Protein AF-A0A7V7WGJ4-F1 (afdb_monomer_lite)

Radius of gyration: 28.43 Å; chains: 1; bounding box: 95×37×41 Å

Secondary structure (DSSP, 8-state):
-----S-STTHHHHHHHGGG------------EEEEEEGGGTEEEEEEE-GGGTTTSTT---EEEEEEE-SSS-----TTT--EEEE-TTS-EEEE-S-HHHH-HHHHTT--

Sequence (112 aa):
MKTFARQLPQALCLILLTACFGAKESKNPNNSGSRVELHAQGITIDAKYNADLDNLIPGYKIVTVGLTNNGVDILKLNPLRDRWEVVDAAGRKVKAYNSLRIKDPHTFSRLP

pLDDT: mean 79.54, std 17.0, range [40.62, 94.88]

Foldseek 3Di:
DDDDDDDPPPVVVVVVVPPPPDPPPPPPPPQQWDWDQPPVQQKIKIKGFDPVCCVQQDPDGDIDIDIDRPDPDDDDDDQVPDWDWDQDPVRDTDTDHPDCCVVPVPSVVPRD

Structure (mmCIF, N/CA/C/O backbone):
data_AF-A0A7V7WGJ4-F1
#
_entry.id   AF-A0A7V7WGJ4-F1
#
loop_
_atom_site.group_PDB
_atom_site.id
_atom_site.type_symbol
_atom_site.label_atom_id
_atom_site.label_alt_id
_atom_site.label_comp_id
_atom_site.label_asym_id
_atom_site.label_entity_id
_atom_site.label_seq_id
_atom_site.pdbx_PDB_ins_code
_atom_site.Cartn_x
_atom_site.Cartn_y
_atom_site.Cartn_z
_atom_site.occupancy
_atom_site.B_iso_or_equiv
_atom_site.auth_seq_id
_atom_site.auth_comp_id
_atom_site.auth_asym_id
_atom_site.auth_atom_id
_atom_site.pdbx_PDB_model_num
ATOM 1 N N . MET A 1 1 ? -84.039 -17.999 10.031 1.00 41.62 1 MET A N 1
ATOM 2 C CA . MET A 1 1 ? -82.837 -18.100 10.887 1.00 41.62 1 MET A CA 1
ATOM 3 C C . MET A 1 1 ? -81.862 -19.058 10.215 1.00 41.62 1 MET A C 1
ATOM 5 O O . MET A 1 1 ? -82.164 -20.239 10.136 1.00 41.62 1 MET A O 1
ATOM 9 N N . LYS A 1 2 ? -80.772 -18.552 9.624 1.00 40.62 2 LYS A N 1
ATOM 10 C CA . LYS A 1 2 ? -79.720 -19.364 8.985 1.00 40.62 2 LYS A CA 1
ATOM 11 C C . LYS A 1 2 ? -78.393 -19.043 9.672 1.00 40.62 2 LYS A C 1
ATOM 13 O O . LYS A 1 2 ? -78.050 -17.878 9.840 1.00 40.62 2 LYS A O 1
ATOM 18 N N . THR A 1 3 ? -77.724 -20.091 10.131 1.00 48.44 3 THR A N 1
ATOM 19 C CA . THR A 1 3 ? -76.517 -20.101 10.958 1.00 48.44 3 THR A CA 1
ATOM 20 C C . THR A 1 3 ? -75.287 -19.683 10.152 1.00 48.44 3 THR A C 1
ATOM 22 O O . THR A 1 3 ? -74.889 -20.350 9.203 1.00 48.44 3 THR A O 1
ATOM 25 N N . PHE A 1 4 ? -74.686 -18.565 10.556 1.00 55.12 4 PHE A N 1
ATOM 26 C CA . PHE A 1 4 ? -73.519 -17.934 9.941 1.00 55.12 4 PHE A CA 1
ATOM 27 C C . PHE A 1 4 ? -72.298 -18.152 10.842 1.00 55.12 4 PHE A C 1
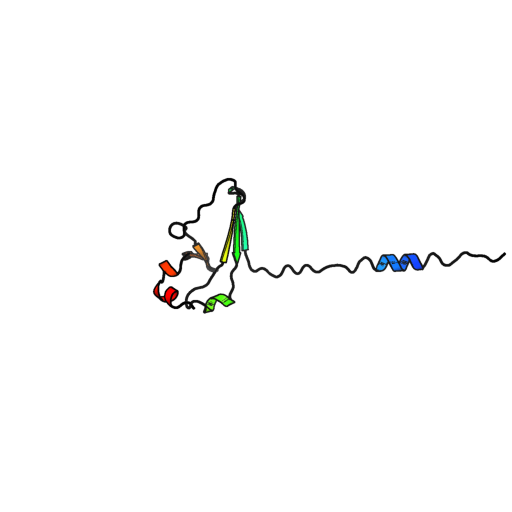ATOM 29 O O . PHE A 1 4 ? -71.842 -17.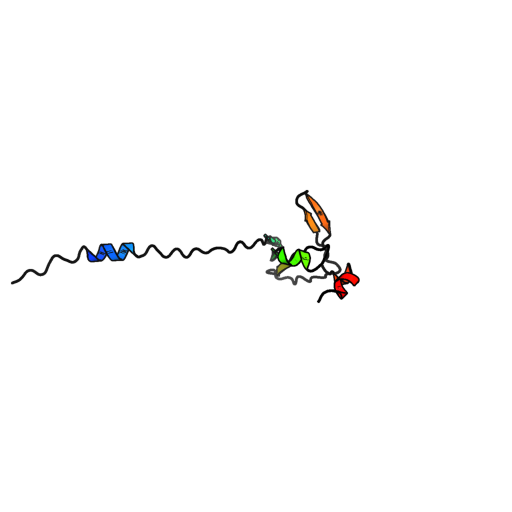242 11.522 1.00 55.12 4 PHE A O 1
ATOM 36 N N . ALA A 1 5 ? -71.811 -19.385 10.956 1.00 57.41 5 ALA A N 1
ATOM 37 C CA . ALA A 1 5 ? -70.623 -19.653 11.765 1.00 57.41 5 ALA A CA 1
ATOM 38 C C . ALA A 1 5 ? -70.010 -20.996 11.385 1.00 57.41 5 ALA A C 1
ATOM 40 O O . ALA A 1 5 ? -70.510 -22.013 11.856 1.00 57.41 5 ALA A O 1
ATOM 41 N N . ARG A 1 6 ? -68.955 -20.999 10.549 1.00 56.19 6 ARG A N 1
ATOM 42 C CA . ARG A 1 6 ? -67.883 -22.029 10.531 1.00 56.19 6 ARG A CA 1
ATOM 43 C C . ARG A 1 6 ? -66.907 -21.918 9.348 1.00 56.19 6 ARG A C 1
ATOM 45 O O . ARG A 1 6 ? -66.666 -22.912 8.685 1.00 56.19 6 ARG A O 1
ATOM 52 N N . GLN A 1 7 ? -66.299 -20.766 9.056 1.00 55.28 7 GLN A N 1
ATOM 53 C CA . GLN A 1 7 ? -65.196 -20.751 8.063 1.00 55.28 7 GLN A CA 1
ATOM 54 C C . GLN A 1 7 ? -64.000 -19.849 8.400 1.00 55.28 7 GLN A C 1
ATOM 56 O O . GLN A 1 7 ? -63.114 -19.678 7.573 1.00 55.28 7 GLN A O 1
ATOM 61 N N . LEU A 1 8 ? -63.894 -19.327 9.626 1.00 54.09 8 LEU A N 1
ATOM 62 C CA . LEU A 1 8 ? -62.772 -18.450 9.986 1.00 54.09 8 LEU A CA 1
ATOM 63 C C . LEU A 1 8 ? -61.421 -19.106 10.369 1.00 54.09 8 LEU A C 1
ATOM 65 O O . LEU A 1 8 ? -60.426 -18.390 10.283 1.00 54.09 8 LEU A O 1
ATOM 69 N N . PRO A 1 9 ? -61.278 -20.393 10.767 1.00 55.47 9 PRO A N 1
ATOM 70 C CA . PRO A 1 9 ? -60.007 -20.831 11.356 1.00 55.47 9 PRO A CA 1
ATOM 71 C C . PRO A 1 9 ? -58.940 -21.259 10.333 1.00 55.47 9 PRO A C 1
ATOM 73 O O . PRO A 1 9 ? -57.783 -21.417 10.707 1.00 55.47 9 PRO A O 1
ATOM 76 N N . GLN A 1 10 ? -59.283 -21.444 9.051 1.00 55.59 10 GLN A N 1
ATOM 77 C CA . GLN A 1 10 ? -58.336 -21.965 8.049 1.00 55.59 10 GLN A CA 1
ATOM 78 C C . GLN A 1 10 ? -57.540 -20.874 7.317 1.00 55.59 10 GLN A C 1
ATOM 80 O O . GLN A 1 10 ? -56.394 -21.107 6.939 1.00 55.59 10 GLN A O 1
ATOM 85 N N . ALA A 1 11 ? -58.092 -19.667 7.172 1.00 54.91 11 ALA A N 1
ATOM 86 C CA . ALA A 1 11 ? -57.408 -18.572 6.479 1.00 54.91 11 ALA A CA 1
ATOM 87 C C . ALA A 1 11 ? -56.238 -17.984 7.294 1.00 54.91 11 ALA A C 1
ATOM 89 O O . ALA A 1 11 ? -55.255 -17.522 6.719 1.00 54.91 11 ALA A O 1
ATOM 90 N N . LEU A 1 12 ? -56.302 -18.049 8.630 1.00 54.72 12 LEU A N 1
ATOM 91 C CA . LEU A 1 12 ? -55.274 -17.478 9.508 1.00 54.72 12 LEU A CA 1
ATOM 92 C C . LEU A 1 12 ? -53.956 -18.280 9.493 1.00 54.72 12 LEU A C 1
ATOM 94 O O . LEU A 1 12 ? -52.885 -17.706 9.665 1.00 54.72 12 LEU A O 1
ATOM 98 N N . CYS A 1 13 ? -54.016 -19.595 9.244 1.00 55.53 13 CYS A N 1
ATOM 99 C CA . CYS A 1 13 ? -52.823 -20.451 9.202 1.00 55.53 13 CYS A CA 1
ATOM 100 C C . CYS A 1 13 ? -51.963 -20.230 7.947 1.00 55.53 13 CYS A C 1
ATOM 102 O O . CYS A 1 13 ? -50.749 -20.406 8.000 1.00 55.53 13 CYS A O 1
ATOM 104 N N . LEU A 1 14 ? -52.564 -19.816 6.826 1.00 55.44 14 LEU A N 1
ATOM 105 C CA . LEU A 1 14 ? -51.844 -19.602 5.564 1.00 55.44 14 LEU A CA 1
ATOM 106 C C . LEU A 1 14 ? -51.018 -18.307 5.556 1.00 55.44 14 LEU A C 1
ATOM 108 O O . LEU A 1 14 ? -49.973 -18.261 4.915 1.00 55.44 14 LEU A O 1
ATOM 112 N N . ILE A 1 15 ? -51.431 -17.284 6.310 1.00 58.28 15 ILE A N 1
ATOM 113 C CA . ILE A 1 15 ? -50.739 -15.983 6.355 1.00 58.28 15 ILE A CA 1
ATOM 114 C C . ILE A 1 15 ? -49.455 -16.053 7.205 1.00 58.28 15 ILE A C 1
ATOM 116 O O . ILE A 1 15 ? -48.488 -15.340 6.938 1.00 58.28 15 ILE A O 1
ATOM 120 N N . LEU A 1 16 ? -49.399 -16.956 8.191 1.00 56.09 16 LEU A N 1
ATOM 121 C CA . LEU A 1 16 ? -48.231 -17.129 9.067 1.00 56.09 16 LEU A CA 1
ATOM 122 C C . LEU A 1 16 ? -47.061 -17.878 8.402 1.00 56.09 16 LEU A C 1
ATOM 124 O O . LEU A 1 16 ? -45.927 -17.741 8.851 1.00 56.09 16 LEU A O 1
ATOM 128 N N . LEU A 1 17 ? -47.297 -18.627 7.318 1.00 56.31 17 LEU A N 1
ATOM 129 C CA . LEU A 1 17 ? -46.246 -19.390 6.627 1.00 56.31 17 LEU A CA 1
ATOM 130 C C . LEU A 1 17 ? -45.458 -18.565 5.595 1.00 56.31 17 LEU A C 1
ATOM 132 O O . LEU A 1 17 ? -44.338 -18.928 5.244 1.00 56.31 17 LEU A O 1
ATOM 136 N N . THR A 1 18 ? -45.992 -17.434 5.133 1.00 57.50 18 THR A N 1
ATOM 137 C CA . THR A 1 18 ? -45.337 -16.587 4.120 1.00 57.50 18 THR A CA 1
ATOM 138 C C . THR A 1 18 ? -44.340 -15.569 4.685 1.00 57.50 18 THR A C 1
ATOM 140 O O . THR A 1 18 ? -43.647 -14.914 3.913 1.00 57.50 18 THR A O 1
ATOM 143 N N . ALA A 1 19 ? -44.213 -15.440 6.009 1.00 55.78 19 ALA A N 1
ATOM 144 C CA . ALA A 1 19 ? -43.353 -14.426 6.634 1.00 55.78 19 ALA A CA 1
ATOM 145 C C . ALA A 1 19 ? -41.858 -14.809 6.732 1.00 55.78 19 ALA A C 1
ATOM 147 O O . ALA A 1 19 ? -41.042 -13.966 7.096 1.00 55.78 19 ALA A O 1
ATOM 148 N N . CYS A 1 20 ? -41.471 -16.047 6.402 1.00 56.97 20 CYS A N 1
ATOM 149 C CA . CYS A 1 20 ? -40.111 -16.544 6.668 1.00 56.97 20 CYS A CA 1
ATOM 150 C C . CYS A 1 20 ? -39.168 -16.593 5.451 1.00 56.97 20 CYS A C 1
ATOM 152 O O . CYS A 1 20 ? -37.993 -16.912 5.615 1.00 56.97 20 CYS A O 1
ATOM 154 N N . PHE A 1 21 ? -39.618 -16.252 4.240 1.00 57.00 21 PHE A N 1
ATOM 155 C CA . PHE A 1 21 ? -38.775 -16.305 3.033 1.00 57.00 21 PHE A CA 1
ATOM 156 C C . PHE A 1 21 ? -38.326 -14.910 2.592 1.00 57.00 21 PHE A C 1
ATOM 158 O O . PHE A 1 21 ? -38.671 -14.414 1.526 1.00 57.00 21 PHE A O 1
ATOM 165 N N . GLY A 1 22 ? -37.542 -14.271 3.455 1.00 58.47 22 GLY A N 1
ATOM 166 C CA . GLY A 1 22 ? -36.893 -12.988 3.193 1.00 58.47 22 GLY A CA 1
ATOM 167 C C . GLY A 1 22 ? -35.458 -12.955 3.709 1.00 58.47 22 GLY A C 1
ATOM 168 O O . GLY A 1 22 ? -34.989 -11.909 4.144 1.00 58.47 22 GLY A O 1
ATOM 169 N N . ALA A 1 23 ? -34.759 -14.095 3.709 1.00 59.28 23 ALA A N 1
ATOM 170 C CA . ALA A 1 23 ? -33.327 -14.124 3.970 1.00 59.28 23 ALA A CA 1
ATOM 171 C C . ALA A 1 23 ? -32.609 -13.511 2.762 1.00 59.28 23 ALA A C 1
ATOM 173 O O . ALA A 1 23 ? -32.271 -14.189 1.793 1.00 59.28 23 ALA A O 1
ATOM 174 N N . LYS A 1 24 ? -32.424 -12.191 2.796 1.00 55.88 24 LYS A N 1
ATOM 175 C CA . LYS A 1 24 ? -31.516 -11.499 1.889 1.00 55.88 24 LYS A CA 1
ATOM 176 C C . LYS A 1 24 ? -30.121 -12.032 2.198 1.00 55.88 24 LYS A C 1
ATOM 178 O O . LYS A 1 24 ? -29.538 -11.689 3.223 1.00 55.88 24 LYS A O 1
ATOM 183 N N . GLU A 1 25 ? -29.620 -12.915 1.343 1.00 51.50 25 GLU A N 1
ATOM 184 C CA . GLU A 1 25 ? -28.242 -13.372 1.397 1.00 51.50 25 GLU A CA 1
ATOM 185 C C . GLU A 1 25 ? -27.355 -12.148 1.156 1.00 51.50 25 GLU A C 1
ATOM 187 O O . GLU A 1 25 ? -27.140 -11.703 0.027 1.00 51.50 25 GLU A O 1
ATOM 192 N N . SER A 1 26 ? -26.891 -11.540 2.249 1.00 50.44 26 SER A N 1
ATOM 193 C CA . SER A 1 26 ? -25.777 -10.609 2.215 1.00 50.44 26 SER A CA 1
ATOM 194 C C . SER A 1 26 ? -24.553 -11.445 1.877 1.00 50.44 26 SER A C 1
ATOM 196 O O . SER A 1 26 ? -23.805 -11.873 2.755 1.00 50.44 26 SER A O 1
ATOM 198 N N . LYS A 1 27 ? -24.374 -11.735 0.583 1.00 44.88 27 LYS A N 1
ATOM 199 C CA . LYS A 1 27 ? -23.057 -12.037 0.042 1.00 44.88 27 LYS A CA 1
ATOM 200 C C . LYS A 1 27 ? -22.204 -10.843 0.428 1.00 44.88 27 LYS A C 1
ATOM 202 O O . LYS A 1 27 ? -22.261 -9.816 -0.236 1.00 44.88 27 LYS A O 1
ATOM 207 N N . ASN A 1 28 ? -21.461 -10.971 1.523 1.00 47.66 28 ASN A N 1
ATOM 208 C CA . ASN A 1 28 ? -20.268 -10.183 1.735 1.00 47.66 28 ASN A CA 1
ATOM 209 C C . ASN A 1 28 ? -19.393 -10.543 0.529 1.00 47.66 28 ASN A C 1
ATOM 211 O O . ASN A 1 28 ? -18.925 -11.687 0.467 1.00 47.66 28 ASN A O 1
ATOM 215 N N . PRO A 1 29 ? -19.305 -9.686 -0.510 1.00 50.06 29 PRO A N 1
ATOM 216 C CA . PRO A 1 29 ? -18.437 -9.993 -1.627 1.00 50.06 29 PRO A CA 1
ATOM 217 C C . PRO A 1 29 ? -17.077 -10.177 -0.988 1.00 50.06 29 PRO A C 1
ATOM 219 O O . PRO A 1 29 ? -16.671 -9.329 -0.199 1.00 50.06 29 PRO A O 1
ATOM 222 N N . ASN A 1 30 ? -16.467 -11.330 -1.234 1.00 47.44 30 ASN A N 1
ATOM 223 C CA . ASN A 1 30 ? -15.193 -11.747 -0.678 1.00 47.44 30 ASN A CA 1
ATOM 224 C C . ASN A 1 30 ? -14.166 -10.633 -0.950 1.00 47.44 30 ASN A C 1
ATOM 226 O O . ASN A 1 30 ? -13.504 -10.604 -1.984 1.00 47.44 30 ASN A O 1
ATOM 230 N N . ASN A 1 31 ? -14.119 -9.632 -0.075 1.00 49.25 31 ASN A N 1
ATOM 231 C CA . ASN A 1 31 ? -13.205 -8.521 -0.162 1.00 49.25 31 ASN A CA 1
ATOM 232 C C . ASN A 1 31 ? -11.937 -9.142 0.385 1.00 49.25 31 ASN A C 1
ATOM 234 O O . ASN A 1 31 ? -11.770 -9.267 1.593 1.00 49.25 31 ASN A O 1
ATOM 238 N N . SER A 1 32 ? -11.081 -9.599 -0.523 1.00 57.97 32 SER A N 1
ATOM 239 C CA . SER A 1 32 ? -9.727 -10.090 -0.265 1.00 57.97 32 SER A CA 1
ATOM 240 C C . SER A 1 32 ? -8.811 -8.963 0.236 1.00 57.97 32 SER A C 1
ATOM 242 O O . SER A 1 32 ? -7.685 -8.793 -0.231 1.00 57.97 32 SER A O 1
ATOM 244 N N . GLY A 1 33 ? -9.343 -8.118 1.114 1.00 64.88 33 GLY A N 1
ATOM 245 C CA . GLY A 1 33 ? -8.646 -7.064 1.806 1.00 64.88 33 GLY A CA 1
ATOM 246 C C . GLY A 1 33 ? -8.511 -7.434 3.275 1.00 64.88 33 GLY A C 1
ATOM 247 O O . GLY A 1 33 ? -9.433 -7.974 3.882 1.00 64.88 33 GLY A O 1
ATOM 248 N N . SER A 1 34 ? -7.347 -7.143 3.835 1.00 83.38 34 SER A N 1
ATOM 249 C CA . SER A 1 34 ? -7.061 -7.304 5.252 1.00 83.38 34 SER A CA 1
ATOM 250 C C . SER A 1 34 ? -7.257 -5.961 5.940 1.00 83.38 34 SER A C 1
ATOM 252 O O . SER A 1 34 ? -6.631 -4.975 5.553 1.00 83.38 34 SER A O 1
ATOM 254 N N . ARG A 1 35 ? -8.105 -5.929 6.968 1.00 88.19 35 ARG A N 1
ATOM 255 C CA . ARG A 1 35 ? -8.332 -4.754 7.814 1.00 88.19 35 ARG A CA 1
ATOM 256 C C . ARG A 1 35 ? -7.679 -4.962 9.172 1.00 88.19 35 ARG A C 1
ATOM 258 O O . ARG A 1 35 ? -7.872 -6.005 9.792 1.00 88.19 35 ARG A O 1
ATOM 265 N N . VAL A 1 36 ? -6.930 -3.969 9.633 1.00 90.38 36 VAL A N 1
ATOM 266 C CA . VAL A 1 36 ? -6.316 -3.944 10.963 1.00 90.38 36 VAL A CA 1
ATOM 267 C C . VAL A 1 36 ? -6.658 -2.627 11.640 1.00 90.38 36 VAL A C 1
ATOM 269 O O . VAL A 1 36 ? -6.424 -1.553 11.088 1.00 90.38 36 VAL A O 1
ATOM 272 N N . GLU A 1 37 ? -7.187 -2.714 12.856 1.00 89.88 37 GLU A N 1
ATOM 273 C CA . GLU A 1 37 ? -7.532 -1.556 13.675 1.00 89.88 37 GLU A CA 1
ATOM 274 C C . GLU A 1 37 ? -6.505 -1.386 14.796 1.00 89.88 37 GLU A C 1
ATOM 276 O O . GLU A 1 37 ? -6.345 -2.229 15.677 1.00 89.88 37 GLU A O 1
ATOM 281 N N . LEU A 1 38 ? -5.777 -0.275 14.751 1.00 88.25 38 LEU A N 1
ATOM 282 C CA . LEU A 1 38 ? -4.818 0.144 15.763 1.00 88.25 38 LEU A CA 1
ATOM 283 C C . LEU A 1 38 ? -5.537 1.058 16.757 1.00 88.25 38 LEU A C 1
ATOM 285 O O . LEU A 1 38 ? -5.399 2.283 16.720 1.00 88.25 38 LEU A O 1
ATOM 289 N N . HIS A 1 39 ? -6.351 0.452 17.628 1.00 86.75 39 HIS A N 1
ATOM 290 C CA . HIS A 1 39 ? -7.241 1.176 18.545 1.00 86.75 39 HIS A CA 1
ATOM 291 C C . HIS A 1 39 ? -6.511 2.205 19.417 1.00 86.75 39 HIS A C 1
ATOM 293 O O . HIS A 1 39 ? -7.019 3.304 19.610 1.00 86.75 39 HIS A O 1
ATOM 299 N N . ALA A 1 40 ? -5.303 1.885 19.892 1.00 86.69 40 ALA A N 1
ATOM 300 C CA . ALA A 1 40 ? -4.521 2.786 20.740 1.00 86.69 40 ALA A CA 1
ATOM 301 C C . ALA A 1 40 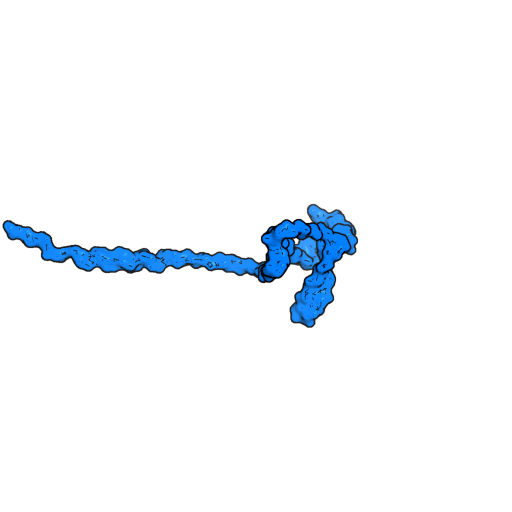? -4.090 4.078 20.022 1.00 86.69 40 ALA A C 1
ATOM 303 O O . ALA A 1 40 ? -3.837 5.085 20.675 1.00 86.69 40 ALA A O 1
ATOM 304 N N . GLN A 1 41 ? -4.008 4.057 18.691 1.00 86.62 41 GLN A N 1
ATOM 305 C CA . GLN A 1 41 ? -3.631 5.203 17.863 1.00 86.62 41 GLN A CA 1
ATOM 306 C C . GLN A 1 41 ? -4.830 5.808 17.119 1.00 86.62 41 GLN A C 1
ATOM 308 O O . GLN A 1 41 ? -4.674 6.816 16.438 1.00 86.62 41 GLN A O 1
ATOM 313 N N . GLY A 1 42 ? -6.015 5.194 17.205 1.00 91.56 42 GLY A N 1
ATOM 314 C CA . GLY A 1 42 ? -7.185 5.600 16.427 1.00 91.56 42 GLY A CA 1
ATOM 315 C C . GLY A 1 42 ? -7.008 5.416 14.916 1.00 91.56 42 GLY A C 1
ATOM 316 O O . GLY A 1 42 ? -7.681 6.087 14.143 1.00 91.56 42 GLY A O 1
ATOM 317 N N . ILE A 1 43 ? -6.110 4.532 14.470 1.00 92.12 43 ILE A N 1
ATOM 318 C CA . ILE A 1 43 ? -5.813 4.333 13.044 1.00 92.12 43 ILE A CA 1
ATOM 319 C C . ILE A 1 43 ? -6.424 3.018 12.575 1.00 92.12 43 ILE A C 1
ATOM 321 O O . ILE A 1 43 ? -6.286 1.989 13.228 1.00 92.12 43 ILE A O 1
ATOM 325 N N . THR A 1 44 ? -7.069 3.026 11.415 1.00 93.31 44 THR A N 1
ATOM 326 C CA . THR A 1 44 ? -7.466 1.808 10.705 1.00 93.31 44 THR A CA 1
ATOM 327 C C . THR A 1 44 ? -6.703 1.686 9.399 1.00 93.31 44 THR A C 1
ATOM 329 O O . THR A 1 44 ? -6.596 2.657 8.650 1.00 93.31 44 THR A O 1
ATOM 332 N N . ILE A 1 45 ? -6.177 0.494 9.137 1.00 92.50 45 ILE A N 1
ATOM 333 C CA . ILE A 1 45 ? -5.427 0.153 7.934 1.00 92.50 45 ILE A CA 1
ATOM 334 C C . ILE A 1 45 ? -6.217 -0.902 7.166 1.00 92.50 45 ILE A C 1
ATOM 336 O O . ILE A 1 45 ? -6.415 -2.007 7.663 1.00 92.50 45 ILE A O 1
ATOM 340 N N . ASP A 1 46 ? -6.633 -0.570 5.950 1.00 93.44 46 ASP A N 1
ATOM 341 C CA . ASP A 1 46 ? -7.304 -1.477 5.023 1.00 93.44 46 ASP A CA 1
ATOM 342 C C . ASP A 1 46 ? -6.365 -1.753 3.844 1.00 93.44 46 ASP A C 1
ATOM 344 O O . ASP A 1 46 ? -6.123 -0.879 3.017 1.00 93.44 46 ASP A O 1
ATOM 348 N N . ALA A 1 47 ? -5.813 -2.958 3.743 1.00 91.38 47 ALA A N 1
ATOM 349 C CA . ALA A 1 47 ? -4.939 -3.346 2.640 1.00 91.38 47 ALA A CA 1
ATOM 350 C C . ALA A 1 47 ? -5.684 -4.261 1.671 1.00 91.38 47 ALA A C 1
ATOM 352 O O . ALA A 1 47 ? -6.232 -5.277 2.082 1.00 91.38 47 ALA A O 1
ATOM 353 N N . LYS A 1 48 ? -5.671 -3.943 0.377 1.00 91.81 48 LYS A N 1
ATOM 354 C CA . LYS A 1 48 ? -6.261 -4.762 -0.683 1.00 91.81 48 LYS A CA 1
ATOM 355 C C . LYS A 1 48 ? -5.234 -5.042 -1.767 1.00 91.81 48 LYS A C 1
ATOM 357 O O . LYS A 1 48 ? -4.592 -4.134 -2.291 1.00 91.81 48 LYS A O 1
ATOM 362 N N . TYR A 1 49 ? -5.121 -6.312 -2.124 1.00 90.31 49 TYR A N 1
ATOM 363 C CA . TYR A 1 49 ? -4.351 -6.755 -3.275 1.00 90.31 49 TYR A CA 1
ATOM 364 C C . TYR A 1 49 ? -5.293 -7.020 -4.452 1.00 90.31 49 TYR A C 1
ATOM 366 O O . TYR A 1 49 ? -6.359 -7.613 -4.271 1.00 90.31 49 TYR A O 1
ATOM 374 N N . ASN A 1 50 ? -4.904 -6.566 -5.645 1.00 89.25 50 ASN A N 1
ATOM 375 C CA . ASN A 1 50 ? -5.618 -6.847 -6.884 1.00 89.25 50 ASN A CA 1
ATOM 376 C C . ASN A 1 50 ? -4.661 -7.494 -7.893 1.00 89.25 50 ASN A C 1
ATOM 378 O O . ASN A 1 50 ? -3.764 -6.827 -8.405 1.00 89.25 50 ASN A O 1
ATOM 382 N N . ALA A 1 51 ? -4.885 -8.775 -8.187 1.00 90.25 51 ALA A N 1
ATOM 383 C CA . ALA A 1 51 ? -4.060 -9.544 -9.114 1.00 90.25 51 ALA A CA 1
ATOM 384 C C . ALA A 1 51 ? -4.144 -9.033 -10.563 1.00 90.25 51 ALA A C 1
ATOM 386 O O . ALA A 1 51 ? -3.184 -9.188 -11.313 1.00 90.25 51 ALA A O 1
ATOM 387 N N . ASP A 1 52 ? -5.234 -8.360 -10.946 1.00 89.50 52 ASP A N 1
ATOM 388 C CA . ASP A 1 52 ? -5.390 -7.791 -12.292 1.00 89.50 52 ASP A CA 1
ATOM 389 C C . ASP A 1 52 ? -4.354 -6.689 -12.576 1.00 89.50 52 ASP A C 1
ATOM 391 O O . ASP A 1 52 ? -4.057 -6.377 -13.729 1.00 89.50 52 ASP A O 1
ATOM 395 N N . LEU A 1 53 ? -3.773 -6.107 -11.520 1.00 87.88 53 LEU A N 1
ATOM 396 C CA . LEU A 1 53 ? -2.766 -5.053 -11.611 1.00 87.88 53 LEU A CA 1
ATOM 397 C C . LEU A 1 53 ? -1.324 -5.580 -11.679 1.00 87.88 53 LEU A C 1
ATOM 399 O O . LEU A 1 53 ? -0.416 -4.786 -11.919 1.00 87.88 53 LEU A O 1
ATOM 403 N N . ASP A 1 54 ? -1.084 -6.883 -11.499 1.00 88.62 54 ASP A N 1
ATOM 404 C CA . ASP A 1 54 ? 0.276 -7.453 -11.490 1.00 88.62 54 ASP A CA 1
ATOM 405 C C . ASP A 1 54 ? 1.018 -7.238 -12.814 1.00 88.62 54 ASP A C 1
ATOM 407 O O . ASP A 1 54 ? 2.231 -7.044 -12.833 1.00 88.62 54 ASP A O 1
ATOM 411 N N . ASN A 1 55 ? 0.290 -7.249 -13.931 1.00 88.12 55 ASN A N 1
ATOM 412 C CA . ASN A 1 55 ? 0.875 -7.083 -15.261 1.00 88.12 55 ASN A CA 1
ATOM 413 C C . ASN A 1 55 ? 0.892 -5.624 -15.732 1.00 88.12 55 ASN A C 1
ATOM 415 O O . ASN A 1 55 ? 1.404 -5.346 -16.815 1.00 88.12 55 ASN A O 1
ATOM 419 N N . LEU A 1 56 ? 0.353 -4.692 -14.937 1.00 89.19 56 LEU A N 1
ATOM 420 C CA . LEU A 1 56 ? 0.356 -3.271 -15.284 1.00 89.19 56 LEU A CA 1
ATOM 421 C C . LEU A 1 56 ? 1.781 -2.713 -15.299 1.00 89.19 56 LEU A C 1
ATOM 423 O O . LEU A 1 56 ? 2.119 -1.878 -16.133 1.00 89.19 56 LEU A O 1
ATOM 427 N N . ILE A 1 57 ? 2.616 -3.179 -14.368 1.00 90.06 57 ILE A N 1
ATOM 428 C CA . ILE A 1 57 ? 3.995 -2.727 -14.210 1.00 90.06 57 ILE A CA 1
ATOM 429 C C . ILE A 1 57 ? 4.887 -3.964 -14.072 1.00 90.06 57 ILE A C 1
ATOM 431 O O . ILE A 1 57 ? 4.974 -4.535 -12.982 1.00 90.06 57 ILE A O 1
ATOM 435 N N . PRO A 1 58 ? 5.562 -4.395 -15.153 1.00 87.56 58 PRO A N 1
ATOM 436 C CA . PRO A 1 58 ? 6.388 -5.595 -15.129 1.00 87.56 58 PRO A CA 1
ATOM 437 C C . PRO A 1 58 ? 7.408 -5.580 -13.984 1.00 87.56 58 PRO A C 1
ATOM 439 O O . PRO A 1 58 ? 8.157 -4.619 -13.814 1.00 87.56 58 PRO A O 1
ATOM 442 N N . GLY A 1 59 ? 7.440 -6.659 -13.198 1.00 88.94 59 GLY A N 1
ATOM 443 C CA . GLY A 1 59 ? 8.347 -6.810 -12.055 1.00 88.94 59 GLY A CA 1
ATOM 444 C C . GLY A 1 59 ? 7.849 -6.202 -10.739 1.00 88.94 59 GLY A C 1
ATOM 445 O O . GLY A 1 59 ? 8.533 -6.337 -9.724 1.00 88.94 59 GLY A O 1
ATOM 446 N N . TYR A 1 60 ? 6.663 -5.588 -10.720 1.00 90.50 60 TYR A N 1
ATOM 447 C CA . TYR A 1 60 ? 6.050 -5.034 -9.514 1.00 90.50 60 TYR A CA 1
ATOM 448 C C . TYR A 1 60 ? 4.688 -5.676 -9.243 1.00 90.50 60 TYR A C 1
ATOM 450 O O . TYR A 1 60 ? 3.952 -6.029 -10.154 1.00 90.50 60 TYR A O 1
ATOM 458 N N . LYS A 1 61 ? 4.339 -5.794 -7.960 1.00 90.94 61 LYS A N 1
ATOM 459 C CA . LYS A 1 61 ? 2.982 -6.121 -7.507 1.00 90.94 61 LYS A CA 1
ATOM 460 C C . LYS A 1 61 ? 2.408 -4.906 -6.795 1.00 90.94 61 LYS A C 1
ATOM 462 O O . LYS A 1 61 ? 3.124 -4.252 -6.034 1.00 90.94 61 LYS A O 1
ATOM 467 N N . ILE A 1 62 ? 1.134 -4.609 -7.031 1.00 91.19 62 ILE A N 1
ATOM 468 C CA . ILE A 1 62 ? 0.484 -3.413 -6.487 1.00 91.19 62 ILE A CA 1
ATOM 469 C C . ILE A 1 62 ? -0.434 -3.807 -5.332 1.00 91.19 62 ILE A C 1
ATOM 471 O O . ILE A 1 62 ? -1.348 -4.614 -5.488 1.00 91.19 62 ILE A O 1
ATOM 475 N N . VAL A 1 63 ? -0.200 -3.200 -4.170 1.00 91.25 63 VAL A N 1
ATOM 476 C CA . VAL A 1 63 ? -1.069 -3.308 -2.995 1.00 91.25 63 VAL A CA 1
ATOM 477 C C . VAL A 1 63 ? -1.623 -1.925 -2.694 1.00 91.25 63 VAL A C 1
ATOM 479 O O . VAL A 1 63 ? -0.868 -0.965 -2.541 1.00 91.25 63 VAL A O 1
ATOM 482 N N . THR A 1 64 ? -2.943 -1.817 -2.609 1.00 91.88 64 THR A N 1
ATOM 483 C CA . THR A 1 64 ? -3.625 -0.587 -2.213 1.00 91.88 64 THR A CA 1
ATOM 484 C C . THR A 1 64 ? -3.811 -0.594 -0.707 1.00 91.88 64 THR A C 1
ATOM 486 O O . THR A 1 64 ? -4.396 -1.528 -0.167 1.00 91.88 64 THR A O 1
ATOM 489 N N . VAL A 1 65 ? -3.339 0.450 -0.028 1.00 91.81 65 VAL A N 1
ATOM 490 C CA . VAL A 1 65 ? -3.527 0.622 1.416 1.00 91.81 65 VAL A CA 1
ATOM 491 C C . VAL A 1 65 ? -4.361 1.875 1.659 1.00 91.81 65 VAL A C 1
ATOM 493 O O . VAL A 1 65 ? -3.951 2.979 1.310 1.00 91.81 65 VAL A O 1
ATOM 496 N N . GLY A 1 66 ? -5.542 1.692 2.239 1.00 92.69 66 GLY A N 1
ATOM 497 C CA . GLY A 1 66 ? -6.375 2.743 2.801 1.00 92.69 66 GLY A CA 1
ATOM 498 C C . GLY A 1 66 ? -6.020 2.971 4.266 1.00 92.69 66 GLY A C 1
ATOM 499 O O . GLY A 1 66 ? -5.868 2.019 5.030 1.00 92.69 66 GLY A O 1
ATOM 500 N N . LEU A 1 67 ? -5.882 4.235 4.657 1.00 92.88 67 LEU A N 1
ATOM 501 C CA . LEU A 1 67 ? -5.636 4.644 6.035 1.00 92.88 67 LEU A CA 1
ATOM 502 C C . LEU A 1 67 ? -6.775 5.548 6.486 1.00 92.88 67 LEU A C 1
ATOM 504 O O . LEU A 1 67 ? -7.010 6.595 5.885 1.00 92.88 67 LEU A O 1
ATOM 508 N N . THR A 1 68 ? -7.461 5.151 7.552 1.00 93.75 68 THR A N 1
ATOM 509 C CA . THR A 1 68 ? -8.483 5.973 8.205 1.00 93.75 68 THR A CA 1
ATOM 510 C C . THR A 1 68 ? -7.945 6.434 9.549 1.00 93.75 68 THR A C 1
ATOM 512 O O . THR A 1 68 ? -7.538 5.611 10.366 1.00 93.75 68 THR A O 1
ATOM 515 N N . ASN A 1 69 ? -7.933 7.745 9.776 1.00 94.69 69 ASN A N 1
ATOM 516 C CA . ASN A 1 69 ? -7.555 8.332 11.053 1.00 94.69 69 ASN A CA 1
ATOM 517 C C . ASN A 1 69 ? -8.815 8.773 11.804 1.00 94.69 69 ASN A C 1
ATOM 519 O O . ASN A 1 69 ? -9.458 9.743 11.415 1.00 94.69 69 ASN A O 1
ATOM 523 N N . ASN A 1 70 ? -9.145 8.046 12.864 1.00 92.88 70 ASN A N 1
ATOM 524 C CA . ASN A 1 70 ? -10.231 8.341 13.797 1.00 92.88 70 ASN A CA 1
ATOM 525 C C . ASN A 1 70 ? -9.711 8.986 15.097 1.00 92.88 70 ASN A C 1
ATOM 527 O O . ASN A 1 70 ? -10.481 9.181 16.036 1.00 92.88 70 ASN A O 1
ATOM 531 N N . GLY A 1 71 ? -8.405 9.259 15.185 1.00 89.62 71 GLY A N 1
ATOM 532 C CA . GLY A 1 71 ? -7.786 9.950 16.309 1.00 89.62 71 GLY A CA 1
ATOM 533 C C . GLY A 1 71 ? -7.981 11.467 16.251 1.00 89.62 71 GLY A C 1
ATOM 534 O O . GLY A 1 71 ? -8.442 12.027 15.257 1.00 89.62 71 GLY A O 1
ATOM 535 N N . VAL A 1 72 ? -7.601 12.141 17.337 1.00 90.31 72 VAL A N 1
ATOM 536 C CA . VAL A 1 72 ? -7.622 13.614 17.428 1.0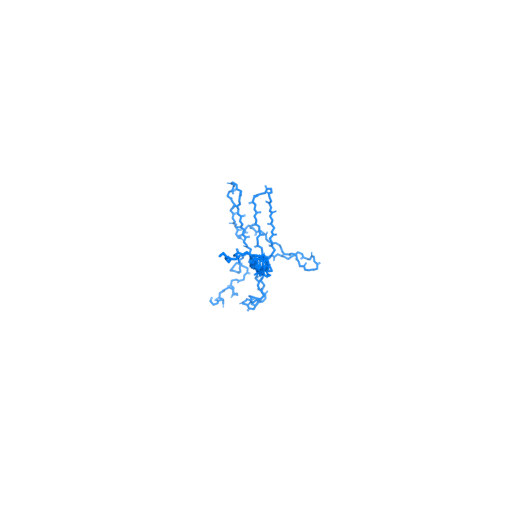0 90.31 72 VAL A CA 1
ATOM 537 C C . VAL A 1 72 ? -6.400 14.263 16.771 1.00 90.31 72 VAL A C 1
ATOM 539 O O . VAL A 1 72 ? -6.464 15.413 16.341 1.00 90.31 72 VAL A O 1
ATOM 542 N N . ASP A 1 73 ? -5.297 13.521 16.665 1.00 89.94 73 ASP A N 1
ATOM 543 C CA . ASP A 1 73 ? -4.048 13.998 16.081 1.00 89.94 73 ASP A CA 1
ATOM 544 C C . ASP A 1 73 ? -4.045 13.859 14.558 1.00 89.94 73 ASP A C 1
ATOM 546 O O . ASP A 1 73 ? -4.558 12.893 13.995 1.00 89.94 73 ASP A O 1
ATOM 550 N N . ILE A 1 74 ? -3.403 14.800 13.865 1.00 89.25 74 ILE A N 1
ATOM 551 C CA . ILE A 1 74 ? -3.262 14.745 12.407 1.00 89.25 74 ILE A CA 1
ATOM 552 C C . ILE A 1 74 ? -2.145 13.764 12.030 1.00 89.25 74 ILE A C 1
ATOM 554 O O . ILE A 1 74 ? -0.961 14.045 12.233 1.00 89.25 74 ILE A O 1
ATOM 558 N N . LEU A 1 75 ? -2.509 12.658 11.379 1.00 88.75 75 LEU A N 1
ATOM 559 C CA . LEU A 1 75 ? -1.554 11.748 10.751 1.00 88.75 75 LEU A CA 1
ATOM 560 C C . LEU A 1 75 ? -0.999 12.356 9.452 1.00 88.75 75 LEU A C 1
ATOM 562 O O . LEU A 1 75 ? -1.675 12.395 8.424 1.00 88.75 75 LEU A O 1
ATOM 566 N N . LYS A 1 76 ? 0.252 12.827 9.485 1.00 90.31 76 LYS A N 1
ATOM 567 C CA . LYS A 1 76 ? 0.963 13.325 8.296 1.00 90.31 76 LYS A CA 1
ATOM 568 C C . LYS A 1 76 ? 1.760 12.197 7.646 1.00 90.31 76 LYS A C 1
ATOM 570 O O . LYS A 1 76 ? 2.744 11.742 8.219 1.00 90.31 76 LYS A O 1
ATOM 575 N N . LEU A 1 77 ? 1.365 11.800 6.439 1.00 88.88 77 LEU A N 1
ATOM 576 C CA . LEU A 1 77 ? 2.097 10.821 5.633 1.00 88.88 77 LEU A CA 1
ATOM 577 C C . LEU A 1 77 ? 3.194 11.508 4.816 1.00 88.88 77 LEU A C 1
ATOM 579 O O . LEU A 1 77 ? 2.992 12.591 4.262 1.00 88.88 77 LEU A O 1
ATOM 583 N N . ASN A 1 78 ? 4.360 10.875 4.729 1.00 89.31 78 ASN A N 1
ATOM 584 C CA . ASN A 1 78 ? 5.484 11.338 3.933 1.00 89.31 78 ASN A CA 1
ATOM 585 C C . ASN A 1 78 ? 6.112 10.169 3.156 1.00 89.31 78 ASN A C 1
ATOM 587 O O . ASN A 1 78 ? 6.873 9.388 3.729 1.00 89.31 78 ASN A O 1
ATOM 591 N N . PRO A 1 79 ? 5.927 10.090 1.827 1.00 83.69 79 PRO A N 1
ATOM 592 C CA . PRO A 1 79 ? 6.402 8.957 1.034 1.00 83.69 79 PRO A CA 1
ATOM 593 C C . PRO A 1 79 ? 7.930 8.780 1.029 1.00 83.69 79 PRO A C 1
ATOM 595 O O . PRO A 1 79 ? 8.398 7.697 0.686 1.00 83.69 79 PRO A O 1
ATOM 598 N N . LEU A 1 80 ? 8.707 9.807 1.403 1.00 87.69 80 LEU A N 1
ATOM 599 C CA . LEU A 1 80 ? 10.171 9.741 1.515 1.00 87.69 80 LEU A CA 1
ATOM 600 C C . LEU A 1 80 ? 10.652 9.212 2.870 1.00 87.69 80 LEU A C 1
ATOM 602 O O . LEU A 1 80 ? 11.776 8.721 2.970 1.00 87.69 80 LEU A O 1
ATOM 606 N N . ARG A 1 81 ? 9.839 9.358 3.920 1.00 89.25 81 ARG A N 1
ATOM 607 C CA . ARG A 1 81 ? 10.208 8.994 5.298 1.00 89.25 81 ARG A CA 1
ATOM 608 C C . ARG A 1 81 ? 9.496 7.733 5.772 1.00 89.25 81 ARG A C 1
ATOM 610 O O . ARG A 1 81 ? 10.075 6.982 6.558 1.00 89.25 81 ARG A O 1
ATOM 617 N N . ASP A 1 82 ? 8.290 7.492 5.275 1.00 89.81 82 ASP A N 1
ATOM 618 C CA . ASP A 1 82 ? 7.461 6.357 5.651 1.00 89.81 82 ASP A CA 1
ATOM 619 C C . ASP A 1 82 ? 8.046 5.067 5.080 1.00 89.81 82 ASP A C 1
ATOM 621 O O . ASP A 1 82 ? 8.293 4.940 3.877 1.00 89.81 82 ASP A O 1
ATOM 625 N N . ARG A 1 83 ? 8.266 4.087 5.957 1.00 90.75 83 ARG A N 1
ATOM 626 C CA . ARG A 1 83 ? 8.809 2.779 5.589 1.00 90.75 83 ARG A CA 1
ATOM 627 C C . ARG A 1 83 ? 7.722 1.729 5.696 1.00 90.75 83 ARG A C 1
ATOM 629 O O . ARG A 1 83 ? 7.137 1.560 6.759 1.00 90.75 83 ARG A O 1
ATOM 636 N N . TRP A 1 84 ? 7.521 1.008 4.603 1.00 91.06 84 TRP A N 1
ATOM 637 C CA . TRP A 1 84 ? 6.590 -0.105 4.533 1.00 91.06 84 TRP A CA 1
ATOM 638 C C . TRP A 1 84 ? 7.366 -1.397 4.310 1.00 91.06 84 TRP A C 1
ATOM 640 O O . TRP A 1 84 ? 8.300 -1.452 3.505 1.00 91.06 84 TRP A O 1
ATOM 650 N N . GLU A 1 85 ? 6.973 -2.431 5.040 1.00 93.12 85 GLU A N 1
ATOM 651 C CA . GLU A 1 85 ? 7.513 -3.779 4.924 1.00 93.12 85 GLU A CA 1
ATOM 652 C C . GLU A 1 85 ? 6.357 -4.733 4.648 1.00 93.12 85 GLU A C 1
ATOM 654 O O . GLU A 1 85 ? 5.292 -4.629 5.255 1.00 93.12 85 GLU A O 1
ATOM 659 N N . VAL A 1 86 ? 6.575 -5.663 3.727 1.00 90.19 86 VAL A N 1
ATOM 660 C CA . VAL A 1 86 ? 5.664 -6.767 3.444 1.00 90.19 86 VAL A CA 1
ATOM 661 C C . VAL A 1 86 ? 6.338 -8.038 3.923 1.00 90.19 86 VAL A C 1
ATOM 663 O O . VAL A 1 86 ? 7.512 -8.268 3.634 1.00 90.19 86 VAL A O 1
ATOM 666 N N . VAL A 1 87 ? 5.604 -8.858 4.664 1.00 90.31 87 VAL A N 1
ATOM 667 C CA . VAL A 1 87 ? 6.056 -10.192 5.054 1.00 90.31 87 VAL A CA 1
ATOM 668 C C . VAL A 1 87 ? 5.492 -11.173 4.035 1.00 90.31 87 VAL A C 1
ATOM 670 O O . VAL A 1 87 ? 4.278 -11.233 3.850 1.00 90.31 87 VAL A O 1
ATOM 673 N N . ASP A 1 88 ? 6.366 -11.891 3.332 1.00 87.62 88 ASP A N 1
ATOM 674 C CA . ASP A 1 88 ? 5.936 -12.916 2.381 1.00 87.62 88 ASP A CA 1
ATOM 675 C C . ASP A 1 88 ? 5.467 -14.198 3.094 1.00 87.62 88 ASP A C 1
ATOM 677 O O . ASP A 1 88 ? 5.593 -14.350 4.311 1.00 87.62 88 ASP A O 1
ATOM 681 N N . ALA A 1 89 ? 4.928 -15.151 2.331 1.00 87.62 89 ALA A N 1
ATOM 682 C CA . ALA A 1 89 ? 4.448 -16.423 2.874 1.00 87.62 89 ALA A CA 1
ATOM 683 C C . ALA A 1 89 ? 5.551 -17.274 3.541 1.00 87.62 89 ALA A C 1
ATOM 685 O O . ALA A 1 89 ? 5.241 -18.162 4.329 1.00 87.62 89 ALA A O 1
ATOM 686 N N . ALA A 1 90 ? 6.827 -17.005 3.246 1.00 93.88 90 ALA A N 1
ATOM 687 C CA . ALA A 1 90 ? 7.977 -17.653 3.872 1.00 93.88 90 ALA A CA 1
ATOM 688 C C . ALA A 1 90 ? 8.483 -16.889 5.113 1.00 93.88 90 ALA A C 1
ATOM 690 O O . ALA A 1 90 ? 9.517 -17.244 5.679 1.00 93.88 90 ALA A O 1
ATOM 691 N N . GLY A 1 91 ? 7.788 -15.827 5.533 1.00 93.62 91 GLY A N 1
ATOM 692 C CA . GLY A 1 91 ? 8.170 -14.992 6.670 1.00 93.62 91 GLY A CA 1
ATOM 693 C C . GLY A 1 91 ? 9.284 -13.987 6.366 1.00 93.62 91 GLY A C 1
ATOM 694 O O . GLY A 1 91 ? 9.776 -13.324 7.282 1.00 93.62 91 GLY A O 1
ATOM 695 N N . ARG A 1 92 ? 9.705 -13.838 5.104 1.00 94.88 92 ARG A N 1
ATOM 696 C CA . ARG A 1 92 ? 10.754 -12.881 4.736 1.00 94.88 92 ARG A CA 1
ATOM 697 C C . ARG A 1 92 ? 10.169 -11.482 4.653 1.00 94.88 92 ARG A C 1
ATOM 699 O O . ARG A 1 92 ? 9.153 -11.250 4.001 1.00 94.88 92 ARG A O 1
ATOM 706 N N . LYS A 1 93 ? 10.859 -10.534 5.281 1.00 94.88 93 LYS A N 1
ATOM 707 C CA . LYS A 1 93 ? 10.534 -9.112 5.198 1.00 94.88 93 LYS A CA 1
ATOM 708 C C . LYS A 1 93 ? 11.106 -8.525 3.917 1.00 94.88 93 LYS A C 1
ATOM 710 O O . LYS A 1 93 ? 12.315 -8.557 3.697 1.00 94.88 93 LYS A O 1
ATOM 715 N N . VAL A 1 94 ? 10.237 -7.958 3.096 1.00 92.19 94 VAL A N 1
ATOM 716 C CA . VAL A 1 94 ? 10.589 -7.268 1.858 1.00 92.19 94 VAL A CA 1
ATOM 717 C C . VAL A 1 94 ? 10.189 -5.808 1.993 1.00 92.19 94 VAL A C 1
ATOM 719 O O . VAL A 1 94 ? 9.076 -5.484 2.403 1.00 92.19 94 VAL A O 1
ATOM 722 N N . LYS A 1 95 ? 11.103 -4.904 1.641 1.00 91.44 95 LYS A N 1
ATOM 723 C CA . LYS A 1 95 ? 10.814 -3.471 1.621 1.00 91.44 95 LYS A CA 1
ATOM 724 C C . LYS A 1 95 ? 9.819 -3.157 0.502 1.00 91.44 95 LYS A C 1
ATOM 726 O O . LYS A 1 95 ? 10.091 -3.460 -0.658 1.00 91.44 95 LYS A O 1
ATOM 731 N N . ALA A 1 96 ? 8.718 -2.497 0.841 1.00 92.50 96 ALA A N 1
ATOM 732 C CA . ALA A 1 96 ? 7.793 -1.937 -0.135 1.00 92.50 96 ALA A CA 1
ATOM 733 C C . ALA A 1 96 ? 8.215 -0.519 -0.546 1.00 92.50 96 ALA A C 1
ATOM 735 O O . ALA A 1 96 ? 8.886 0.207 0.196 1.00 92.50 96 ALA A O 1
ATOM 736 N N . TYR A 1 97 ? 7.825 -0.132 -1.759 1.00 91.31 97 TYR A N 1
ATOM 737 C CA . TYR A 1 97 ? 8.120 1.180 -2.321 1.00 91.31 97 TYR A CA 1
ATOM 738 C C . TYR A 1 97 ? 6.828 1.972 -2.501 1.00 91.31 97 TYR A C 1
ATOM 740 O O . TYR A 1 97 ? 5.962 1.585 -3.278 1.00 91.31 97 TYR A O 1
ATOM 748 N N . ASN A 1 98 ? 6.732 3.116 -1.826 1.00 91.00 98 ASN A N 1
ATOM 749 C CA . ASN A 1 98 ? 5.535 3.969 -1.859 1.00 91.00 98 ASN A CA 1
ATOM 750 C C . ASN A 1 98 ? 5.445 4.816 -3.137 1.00 91.00 98 ASN A C 1
ATOM 752 O O . ASN A 1 98 ? 4.421 5.432 -3.408 1.00 91.00 98 ASN A O 1
ATOM 756 N N . SER A 1 99 ? 6.544 4.917 -3.892 1.00 89.25 99 SER A N 1
ATOM 757 C CA . SER A 1 99 ? 6.625 5.730 -5.102 1.00 89.25 99 SER A CA 1
ATOM 758 C C . SER A 1 99 ? 7.525 5.072 -6.135 1.00 89.25 99 SER A C 1
ATOM 760 O O . SER A 1 99 ? 8.754 5.056 -6.003 1.00 89.25 99 SER A O 1
ATOM 762 N N . LEU A 1 100 ? 6.902 4.570 -7.200 1.00 89.81 100 LEU A N 1
ATOM 763 C CA . LEU A 1 100 ? 7.627 4.032 -8.345 1.00 89.81 100 LEU A CA 1
ATOM 764 C C . LEU A 1 100 ? 8.434 5.122 -9.057 1.00 89.81 100 LEU A C 1
ATOM 766 O O . LEU A 1 100 ? 9.563 4.870 -9.453 1.00 89.81 100 LEU A O 1
ATOM 770 N N . ARG A 1 101 ? 7.917 6.358 -9.117 1.00 91.12 101 ARG A N 1
ATOM 771 C CA . ARG A 1 101 ? 8.622 7.512 -9.701 1.00 91.12 101 ARG A CA 1
ATOM 772 C C . ARG A 1 101 ? 10.011 7.720 -9.096 1.00 91.12 101 ARG A C 1
ATOM 774 O O . ARG A 1 101 ? 10.928 8.120 -9.799 1.00 91.12 101 ARG A O 1
ATOM 781 N N . ILE A 1 102 ? 10.152 7.474 -7.794 1.00 90.25 102 ILE A N 1
ATOM 782 C CA . ILE A 1 102 ? 11.424 7.642 -7.081 1.00 90.25 102 ILE A CA 1
ATOM 783 C C . ILE A 1 102 ? 12.294 6.394 -7.228 1.00 90.25 102 ILE A C 1
ATOM 785 O O . ILE A 1 102 ? 13.499 6.503 -7.433 1.00 90.25 102 ILE A O 1
ATOM 789 N N . LYS A 1 103 ? 11.702 5.201 -7.098 1.00 90.94 103 LYS A N 1
ATOM 790 C CA . LYS A 1 103 ? 12.457 3.943 -7.106 1.00 90.94 103 LYS A CA 1
ATOM 791 C C . LYS A 1 103 ? 12.968 3.550 -8.496 1.00 90.94 103 LYS A C 1
ATOM 793 O O . LYS A 1 103 ? 14.044 2.954 -8.596 1.00 90.94 103 LYS A O 1
ATOM 798 N N . ASP A 1 104 ? 12.166 3.810 -9.519 1.00 92.62 104 ASP A N 1
ATOM 799 C CA . ASP A 1 104 ? 12.394 3.426 -10.907 1.00 92.62 104 ASP A CA 1
ATOM 800 C C . ASP A 1 104 ? 11.713 4.439 -11.851 1.00 92.62 104 ASP A C 1
ATOM 802 O O . ASP A 1 104 ? 10.624 4.195 -12.387 1.00 92.62 104 ASP A O 1
ATOM 806 N N . PRO A 1 105 ? 12.335 5.618 -12.038 1.00 93.31 105 PRO A N 1
ATOM 807 C CA . PRO A 1 105 ? 11.784 6.675 -12.881 1.00 93.31 105 PRO A CA 1
ATOM 808 C C . PRO A 1 105 ? 11.646 6.254 -14.351 1.00 93.31 105 PRO A C 1
ATOM 810 O O . PRO A 1 105 ? 10.784 6.786 -15.047 1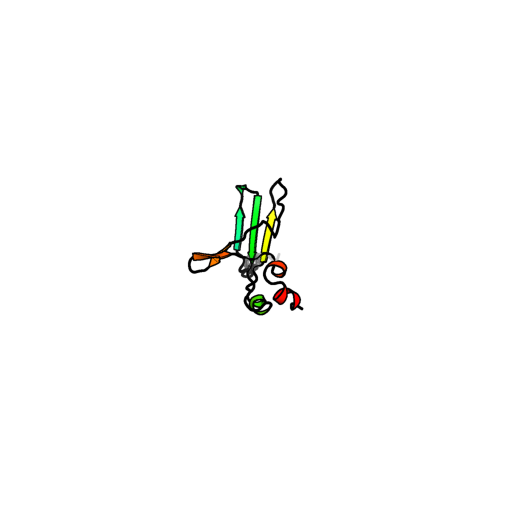.00 93.31 105 PRO A O 1
ATOM 813 N N . HIS A 1 106 ? 12.460 5.301 -14.821 1.00 93.12 106 HIS A N 1
ATOM 814 C CA . HIS A 1 106 ? 12.415 4.807 -16.198 1.00 93.12 106 HIS A CA 1
ATOM 815 C C . HIS A 1 106 ? 11.185 3.946 -16.465 1.00 93.12 106 HIS A C 1
ATOM 817 O O . HIS A 1 106 ? 10.556 4.090 -17.509 1.00 93.12 106 HIS A O 1
ATOM 823 N N . THR A 1 107 ? 10.831 3.051 -15.542 1.00 91.44 107 THR A N 1
ATOM 824 C CA . THR A 1 107 ? 9.585 2.284 -15.661 1.00 91.44 107 THR A CA 1
ATOM 825 C C . THR A 1 107 ? 8.379 3.201 -15.475 1.00 91.44 107 THR A C 1
ATOM 827 O O . THR A 1 107 ? 7.421 3.111 -16.237 1.00 91.44 107 THR A O 1
ATOM 830 N N . PHE A 1 108 ? 8.447 4.141 -14.523 1.00 91.25 108 PHE A N 1
ATOM 831 C CA . PHE A 1 108 ? 7.373 5.108 -14.291 1.00 91.25 108 PHE A CA 1
ATOM 832 C C . PHE A 1 108 ? 7.059 5.968 -15.526 1.00 91.25 108 PHE A C 1
ATOM 834 O O . PHE A 1 108 ? 5.891 6.208 -15.808 1.00 91.25 108 PHE A O 1
ATOM 841 N N . SER A 1 109 ? 8.071 6.413 -16.280 1.00 92.00 109 SER A N 1
ATOM 842 C CA . SER A 1 109 ? 7.865 7.249 -17.474 1.00 92.00 109 SER A CA 1
ATOM 843 C C . SER A 1 109 ? 7.241 6.515 -18.665 1.00 92.00 109 SER A C 1
ATOM 845 O O . SER A 1 109 ? 6.881 7.158 -19.647 1.00 92.00 109 SER A O 1
ATOM 847 N N . ARG A 1 110 ? 7.133 5.183 -18.595 1.00 88.75 110 ARG A N 1
ATOM 848 C CA . ARG A 1 110 ? 6.537 4.326 -19.631 1.00 88.75 110 ARG A CA 1
ATOM 849 C C . ARG A 1 110 ? 5.105 3.907 -19.311 1.00 88.75 110 ARG A C 1
ATOM 851 O O . ARG A 1 110 ? 4.505 3.197 -20.114 1.00 88.75 110 ARG A O 1
ATOM 858 N N . LEU A 1 111 ? 4.589 4.279 -18.140 1.00 85.81 111 LEU A N 1
ATOM 859 C CA . LEU A 1 111 ? 3.196 4.022 -17.801 1.00 85.81 111 LEU A CA 1
ATOM 860 C C . LEU A 1 111 ? 2.284 4.869 -18.706 1.00 85.81 111 LEU A C 1
ATOM 862 O O . LEU A 1 111 ? 2.660 6.002 -19.017 1.00 85.81 111 LEU A O 1
ATOM 866 N N . PRO A 1 112 ? 1.146 4.310 -19.157 1.00 78.62 112 PRO A N 1
ATOM 867 C CA . PRO A 1 112 ? 0.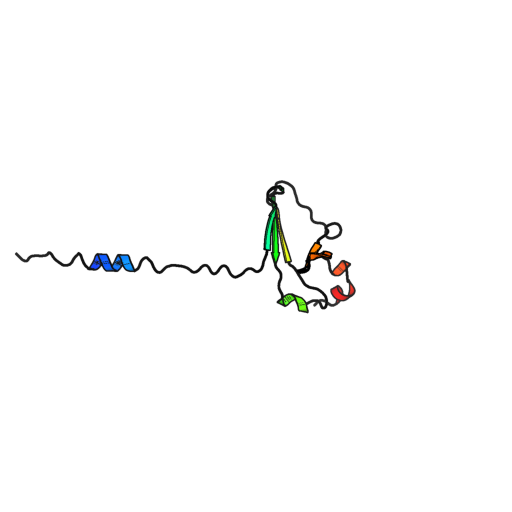199 5.005 -20.025 1.00 78.62 112 PRO A CA 1
ATOM 868 C C . PRO A 1 112 ? -0.435 6.234 -19.362 1.00 78.62 112 PRO A C 1
ATOM 870 O O . PRO A 1 112 ? -0.503 6.282 -18.110 1.00 78.62 112 PRO A O 1
#